Protein AF-A0A9D4I4E9-F1 (afdb_monomer_lite)

pLDDT: mean 76.73, std 17.5, range [41.91, 93.62]

Sequence (78 aa):
MPRDSDECRISVICCLPDEQILVADLNNKKVKLLDQQYQMVSHCSVTTKPWDMCQITPRPVFTNNSLAILRLENKENS

Secondary structure (DSSP, 8-state):
-PPPPS---EEEEEE-TTS-EEEEETTTTEEEEE-TT--EEEEEE-SS---EEEEE---TT--S-EEEEE--------

Organism: Dreissena polymorpha (NCBI:txid45954)

Radius of gyration: 13.93 Å; chains: 1; bounding box: 42×28×34 Å

Foldseek 3Di:
DPDADPDWDWQDWDQDPVRWIWTFTQRRQKIFIAHNVRDTPDMDHHPHGQNDWDWDDDDPVDPDGDIDRDDDDPPPDD

Structure (mmCIF, N/CA/C/O backbone):
data_AF-A0A9D4I4E9-F1
#
_entry.id   AF-A0A9D4I4E9-F1
#
loop_
_atom_site.group_PDB
_atom_site.id
_atom_site.type_symbol
_atom_site.label_atom_id
_atom_site.label_alt_id
_atom_site.l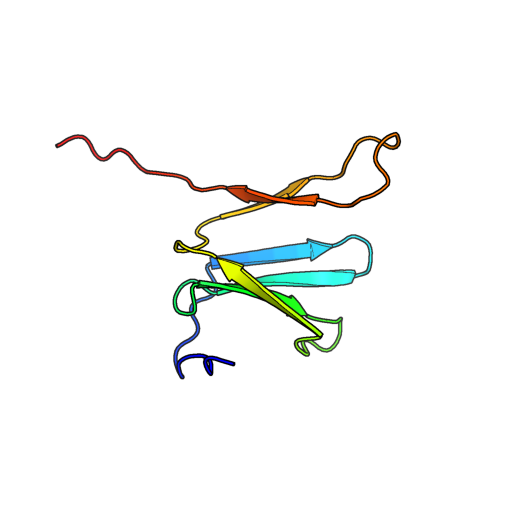abel_comp_id
_atom_site.label_asym_id
_atom_site.label_entity_id
_atom_site.label_seq_id
_atom_site.pdbx_PDB_ins_code
_atom_site.Cartn_x
_atom_site.Cartn_y
_atom_site.Cartn_z
_atom_site.occupancy
_atom_site.B_iso_or_equiv
_atom_site.auth_seq_id
_atom_site.auth_comp_id
_atom_site.auth_asym_id
_atom_site.auth_atom_id
_atom_site.pdbx_PDB_model_num
ATOM 1 N N . MET A 1 1 ? -10.260 3.096 -17.140 1.00 50.81 1 MET A N 1
ATOM 2 C CA . MET A 1 1 ? -9.451 2.755 -15.949 1.00 50.81 1 MET A CA 1
ATOM 3 C C . MET A 1 1 ? -8.284 1.897 -16.411 1.00 50.81 1 MET A C 1
ATOM 5 O O . MET A 1 1 ? -8.564 0.941 -17.129 1.00 50.81 1 MET A O 1
ATOM 9 N N . PRO A 1 2 ? -7.0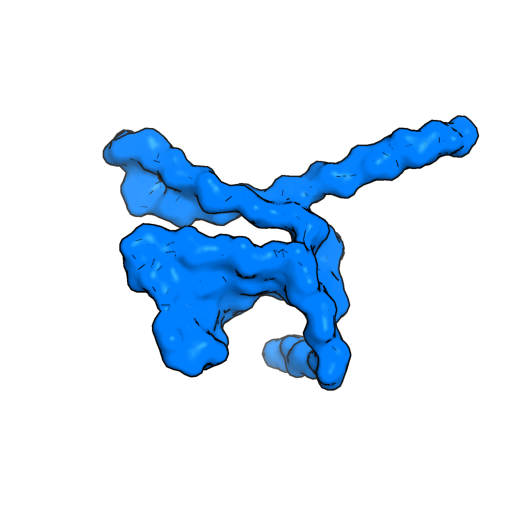13 2.206 -16.095 1.00 55.62 2 PRO A N 1
ATOM 10 C CA . PRO A 1 2 ? -5.920 1.300 -16.430 1.00 55.62 2 PRO A CA 1
ATOM 11 C C . PRO A 1 2 ? -6.123 0.015 -15.628 1.00 55.62 2 PRO A C 1
ATOM 13 O O . PRO A 1 2 ? -6.194 0.059 -14.393 1.00 55.62 2 PRO A O 1
ATOM 16 N N . ARG A 1 3 ? -6.293 -1.094 -16.350 1.00 76.25 3 ARG A N 1
ATOM 17 C CA . ARG A 1 3 ? -6.362 -2.437 -15.775 1.00 76.25 3 ARG A CA 1
ATOM 18 C C . ARG A 1 3 ? -5.050 -2.700 -15.038 1.00 76.25 3 ARG A C 1
ATOM 20 O O . ARG A 1 3 ? -4.002 -2.247 -15.496 1.00 76.25 3 ARG A O 1
ATOM 27 N N . ASP A 1 4 ? -5.133 -3.365 -13.893 1.00 78.94 4 ASP A N 1
ATOM 28 C CA . ASP A 1 4 ? -3.933 -3.840 -13.209 1.00 78.94 4 ASP A CA 1
ATOM 29 C C . ASP A 1 4 ? -3.154 -4.773 -14.144 1.00 78.94 4 ASP A C 1
ATOM 31 O O . ASP A 1 4 ? -3.746 -5.436 -15.002 1.00 78.94 4 ASP A O 1
ATOM 35 N N . SER A 1 5 ? -1.833 -4.809 -13.995 1.00 79.06 5 SER A N 1
ATOM 36 C CA . SER A 1 5 ? -1.027 -5.876 -14.568 1.00 79.06 5 SER A CA 1
ATOM 37 C C . SER A 1 5 ? -1.391 -7.210 -13.928 1.00 79.06 5 SER A C 1
ATOM 39 O O . SER A 1 5 ? -1.794 -7.260 -12.765 1.00 79.06 5 SER A O 1
ATOM 41 N N . ASP A 1 6 ? -1.151 -8.296 -14.661 1.00 79.75 6 ASP A N 1
ATOM 42 C CA . ASP A 1 6 ? -1.343 -9.660 -14.154 1.00 79.75 6 ASP A CA 1
ATOM 43 C C . ASP A 1 6 ? -0.426 -9.975 -12.955 1.00 79.75 6 ASP A C 1
ATOM 45 O O . ASP A 1 6 ? -0.681 -10.902 -12.189 1.00 79.75 6 ASP A O 1
ATOM 49 N N . GLU A 1 7 ? 0.629 -9.179 -12.755 1.00 82.31 7 GLU A N 1
ATOM 50 C CA . GLU A 1 7 ? 1.515 -9.269 -11.601 1.00 82.31 7 GLU A CA 1
ATOM 51 C C . GLU A 1 7 ? 1.154 -8.222 -10.537 1.00 82.31 7 GLU A C 1
ATOM 53 O O . GLU A 1 7 ? 1.255 -7.014 -10.767 1.00 82.31 7 GLU A O 1
ATOM 58 N N . CYS A 1 8 ? 0.800 -8.690 -9.341 1.00 84.12 8 CYS A N 1
ATOM 59 C CA . CYS A 1 8 ? 0.685 -7.868 -8.138 1.00 84.12 8 CYS A CA 1
ATOM 60 C C . CYS A 1 8 ? 1.883 -8.144 -7.224 1.00 84.12 8 CYS A C 1
ATOM 62 O O . CYS A 1 8 ? 2.217 -9.301 -6.969 1.00 84.12 8 CYS A O 1
ATOM 64 N N . ARG A 1 9 ? 2.496 -7.090 -6.673 1.00 91.44 9 ARG A N 1
ATOM 65 C CA . ARG A 1 9 ? 3.520 -7.220 -5.625 1.00 91.44 9 ARG A CA 1
ATOM 66 C C . ARG A 1 9 ? 3.108 -6.389 -4.423 1.00 91.44 9 ARG A C 1
ATOM 68 O O . ARG A 1 9 ? 3.252 -5.170 -4.436 1.00 91.44 9 ARG A O 1
ATOM 75 N N . ILE A 1 10 ? 2.592 -7.051 -3.395 1.00 91.75 10 ILE A N 1
ATOM 76 C CA . ILE A 1 10 ? 2.144 -6.372 -2.180 1.00 91.75 10 ILE A CA 1
ATOM 77 C C . ILE A 1 10 ? 3.356 -6.070 -1.294 1.00 91.75 10 ILE A C 1
ATOM 79 O O . ILE A 1 10 ? 4.105 -6.983 -0.949 1.00 91.75 10 ILE A O 1
ATOM 83 N N . SER A 1 11 ? 3.579 -4.795 -0.971 1.00 90.56 11 SER A N 1
ATOM 84 C CA . SER A 1 11 ? 4.639 -4.355 -0.043 1.00 90.56 11 SER A CA 1
ATOM 85 C C . SER A 1 11 ? 4.151 -4.249 1.390 1.00 90.56 11 SER A C 1
ATOM 87 O O . SER A 1 11 ? 4.861 -4.649 2.306 1.00 90.56 11 SER A O 1
ATOM 89 N N . VAL A 1 12 ? 2.956 -3.688 1.574 1.00 88.19 12 VAL A N 1
ATOM 90 C CA . VAL A 1 12 ? 2.398 -3.365 2.888 1.00 88.19 12 VAL A CA 1
ATOM 91 C C . VAL A 1 12 ? 0.919 -3.696 2.937 1.00 88.19 12 VAL A C 1
ATOM 93 O O . VAL A 1 12 ? 0.186 -3.476 1.970 1.00 88.19 12 VAL A O 1
ATOM 96 N N . ILE A 1 13 ? 0.503 -4.189 4.100 1.00 90.94 13 ILE A N 1
ATOM 97 C CA . ILE A 1 13 ? -0.885 -4.412 4.488 1.00 90.94 13 ILE A CA 1
ATOM 98 C C . ILE A 1 13 ? -1.113 -3.658 5.801 1.00 90.94 13 ILE A C 1
ATOM 100 O O . ILE A 1 13 ? -0.317 -3.785 6.729 1.00 90.94 13 ILE A O 1
ATOM 104 N N . CYS A 1 14 ? -2.184 -2.873 5.882 1.00 88.44 14 CYS A N 1
ATOM 105 C CA . CYS A 1 14 ? -2.568 -2.135 7.081 1.00 88.44 14 CYS A CA 1
ATOM 106 C C . CYS A 1 14 ? -4.057 -2.358 7.361 1.00 88.44 14 CYS A C 1
ATOM 108 O O . CYS A 1 14 ? -4.888 -2.124 6.486 1.00 88.44 14 CYS A O 1
ATOM 110 N N . CYS A 1 15 ? -4.390 -2.810 8.569 1.00 86.38 15 CYS A N 1
ATOM 111 C CA . CYS A 1 15 ? -5.777 -2.931 9.009 1.00 86.38 15 CYS A CA 1
ATOM 112 C C . CYS A 1 15 ? -6.239 -1.606 9.613 1.00 86.38 15 CYS A C 1
ATOM 114 O O . CYS A 1 15 ? -5.573 -1.058 10.493 1.00 86.38 15 CYS A O 1
ATOM 116 N N . LEU A 1 16 ? -7.381 -1.112 9.149 1.00 83.62 16 LEU A N 1
ATOM 117 C CA . LEU A 1 16 ? -8.037 0.070 9.683 1.00 83.62 16 LEU A CA 1
ATOM 118 C C . LEU A 1 16 ? -8.956 -0.304 10.870 1.00 83.62 16 LEU A C 1
ATOM 120 O O . LEU A 1 16 ? -9.369 -1.458 10.992 1.00 83.62 16 LEU A O 1
ATOM 124 N N . PRO A 1 17 ? -9.294 0.651 11.761 1.00 79.75 17 PRO A N 1
ATOM 125 C CA . PRO A 1 17 ? -10.145 0.410 12.932 1.00 79.75 17 PRO A CA 1
ATOM 126 C C . PRO A 1 17 ? -11.573 -0.052 12.622 1.00 79.75 17 PRO A C 1
ATOM 128 O O . PRO A 1 17 ? -12.219 -0.623 13.492 1.00 79.75 17 PRO A O 1
ATOM 131 N N . ASP A 1 18 ? -12.072 0.213 11.416 1.00 83.12 18 ASP A N 1
ATOM 132 C CA . ASP A 1 18 ? -13.372 -0.240 10.907 1.00 83.12 18 ASP A CA 1
ATOM 133 C C . ASP A 1 18 ? -13.283 -1.595 10.184 1.00 83.12 18 ASP A C 1
ATOM 135 O O . ASP A 1 18 ? -14.174 -1.958 9.420 1.00 83.12 18 ASP A O 1
ATOM 139 N N . GLU A 1 19 ? -12.196 -2.334 10.426 1.00 85.00 19 GLU A N 1
ATOM 140 C CA . GLU A 1 19 ? -11.916 -3.665 9.881 1.00 85.00 19 GLU A CA 1
ATOM 141 C C . GLU A 1 19 ? -11.713 -3.703 8.358 1.00 85.00 19 GLU A C 1
ATOM 143 O O . GLU A 1 19 ? -11.610 -4.777 7.761 1.00 85.00 19 GLU A O 1
ATOM 148 N N . GLN A 1 20 ? -11.586 -2.539 7.719 1.00 88.69 20 GLN A N 1
ATOM 149 C CA . GLN A 1 20 ? -11.131 -2.446 6.339 1.00 88.69 20 GLN A CA 1
ATOM 150 C C . GLN A 1 20 ? -9.622 -2.684 6.238 1.00 88.69 20 GLN A C 1
ATOM 152 O O . GLN A 1 20 ? -8.861 -2.489 7.188 1.00 88.69 20 GLN A O 1
ATOM 157 N N . ILE A 1 21 ? -9.166 -3.083 5.054 1.00 91.75 21 ILE A N 1
ATOM 158 C CA . ILE A 1 21 ? -7.770 -3.447 4.813 1.00 91.75 21 ILE A CA 1
ATOM 159 C C . ILE A 1 21 ? -7.209 -2.569 3.702 1.00 91.75 21 ILE A C 1
ATOM 161 O O . ILE A 1 21 ? -7.727 -2.542 2.590 1.00 91.75 21 ILE A O 1
ATOM 165 N N . LEU A 1 22 ? -6.107 -1.880 3.968 1.00 92.12 22 LEU A N 1
ATOM 166 C CA . LEU A 1 22 ? -5.327 -1.194 2.947 1.00 92.12 22 LEU A CA 1
ATOM 167 C C . LEU A 1 22 ? -4.175 -2.075 2.486 1.00 92.12 22 LEU A C 1
ATOM 169 O O . LEU A 1 22 ? -3.417 -2.593 3.304 1.00 92.12 22 LEU A O 1
ATOM 173 N N . VAL A 1 23 ? -4.001 -2.185 1.172 1.00 93.31 23 VAL A N 1
ATOM 174 C CA . VAL A 1 23 ? -2.868 -2.883 0.558 1.00 93.31 23 VAL A CA 1
ATOM 175 C C . VAL A 1 23 ? -2.129 -1.967 -0.411 1.00 93.31 23 VAL A C 1
ATOM 177 O O . VAL A 1 23 ? -2.739 -1.293 -1.243 1.00 93.31 23 VAL A O 1
ATOM 180 N N . ALA A 1 24 ? -0.802 -1.945 -0.309 1.00 93.06 24 ALA A N 1
ATOM 181 C CA . ALA A 1 24 ? 0.073 -1.260 -1.252 1.00 93.06 24 ALA A CA 1
ATOM 182 C C . ALA A 1 24 ? 0.509 -2.229 -2.351 1.00 93.06 24 ALA A C 1
ATOM 184 O O . ALA A 1 24 ? 1.229 -3.191 -2.093 1.00 93.06 24 ALA A O 1
ATOM 185 N N . ASP A 1 25 ? 0.094 -1.955 -3.583 1.00 92.56 25 ASP A N 1
ATOM 186 C CA . ASP A 1 25 ? 0.487 -2.700 -4.771 1.00 92.56 25 ASP A CA 1
ATOM 187 C C . ASP A 1 25 ? 1.626 -1.965 -5.487 1.00 92.56 25 ASP A C 1
ATOM 189 O O . ASP A 1 25 ? 1.423 -0.951 -6.168 1.00 92.56 25 ASP A O 1
ATOM 193 N N . LEU A 1 26 ? 2.846 -2.476 -5.306 1.00 91.31 26 LEU A N 1
ATOM 194 C CA . LEU A 1 26 ? 4.075 -1.883 -5.828 1.00 91.31 26 LEU A CA 1
ATOM 195 C C . LEU A 1 26 ? 4.092 -1.800 -7.349 1.00 91.31 26 LEU A C 1
ATOM 197 O O . LEU A 1 26 ? 4.494 -0.774 -7.904 1.00 91.31 26 LEU A O 1
ATOM 201 N N . ASN A 1 27 ? 3.713 -2.887 -8.017 1.00 91.00 27 ASN A N 1
ATOM 202 C CA . ASN A 1 27 ? 3.846 -3.000 -9.465 1.00 91.00 27 ASN A CA 1
ATOM 203 C C . ASN A 1 27 ? 2.788 -2.150 -10.165 1.00 91.00 27 ASN A C 1
ATOM 205 O O . ASN A 1 27 ? 3.111 -1.431 -11.111 1.00 91.00 27 ASN A O 1
ATOM 209 N N . ASN A 1 28 ? 1.568 -2.133 -9.625 1.00 91.31 28 ASN A N 1
ATOM 210 C CA . ASN A 1 28 ? 0.492 -1.303 -10.158 1.00 91.31 28 ASN A CA 1
ATOM 211 C C . ASN A 1 28 ? 0.542 0.154 -9.687 1.00 91.31 28 ASN A C 1
ATOM 213 O O . ASN A 1 28 ? -0.236 0.968 -10.182 1.00 91.31 28 ASN A O 1
ATOM 217 N N . LYS A 1 29 ? 1.446 0.500 -8.757 1.00 91.44 29 LYS A N 1
ATOM 218 C CA . LYS A 1 29 ? 1.538 1.829 -8.128 1.00 91.44 29 LYS A CA 1
ATOM 219 C C . LYS A 1 29 ? 0.173 2.290 -7.613 1.00 91.44 29 LYS A C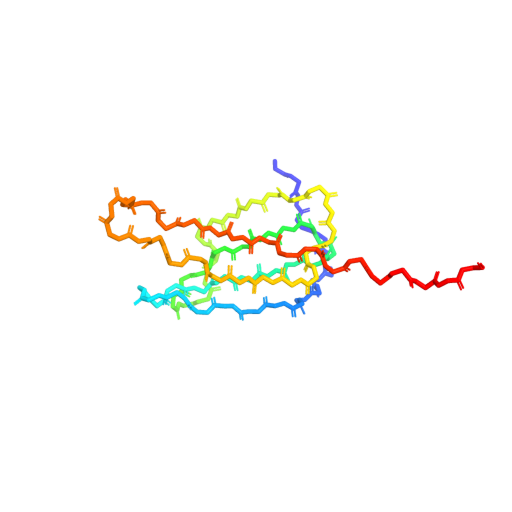 1
ATOM 221 O O . LYS A 1 29 ? -0.295 3.390 -7.912 1.00 91.44 29 LYS A O 1
ATOM 226 N N . LYS A 1 30 ? -0.490 1.417 -6.859 1.00 91.00 30 LYS A N 1
ATOM 227 C CA . LYS A 1 30 ? -1.816 1.674 -6.295 1.00 91.00 30 LYS A CA 1
ATOM 228 C C . LYS A 1 30 ? -1.825 1.372 -4.811 1.00 91.00 30 LYS A C 1
ATOM 230 O O . LYS A 1 30 ? -1.138 0.465 -4.351 1.00 91.00 30 LYS A O 1
ATOM 235 N N . VAL A 1 31 ? -2.660 2.101 -4.086 1.00 92.00 31 VAL A N 1
ATOM 236 C CA . VAL A 1 31 ? -3.144 1.662 -2.780 1.00 9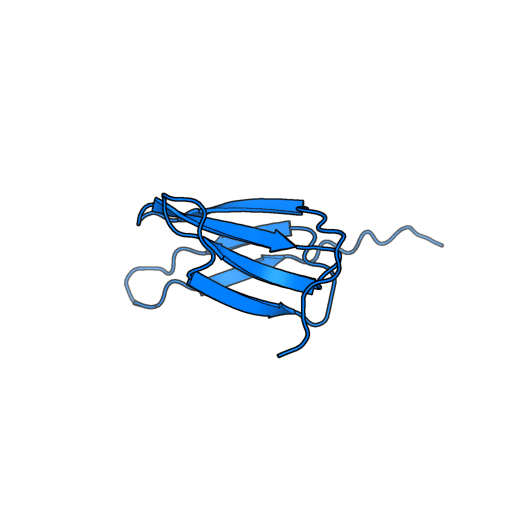2.00 31 VAL A CA 1
ATOM 237 C C . VAL A 1 31 ? -4.595 1.256 -2.961 1.00 92.00 31 VAL A C 1
ATOM 239 O O . VAL A 1 31 ? -5.383 2.013 -3.531 1.00 92.00 31 VAL A O 1
ATOM 242 N N . LYS A 1 32 ? -4.933 0.044 -2.532 1.00 92.06 32 LYS A N 1
ATOM 243 C CA . LYS A 1 32 ? -6.277 -0.522 -2.656 1.00 92.06 32 LYS A CA 1
ATOM 244 C C . LYS A 1 32 ? -6.871 -0.674 -1.263 1.00 92.06 32 LYS A C 1
ATOM 246 O O . LYS A 1 32 ? -6.170 -1.058 -0.331 1.00 92.06 32 LYS A O 1
ATOM 251 N N . LEU A 1 33 ? -8.152 -0.363 -1.150 1.00 92.31 33 LEU A N 1
ATOM 252 C CA . LEU A 1 33 ? -8.970 -0.593 0.027 1.00 92.31 33 LEU A CA 1
ATOM 253 C C . LEU A 1 33 ? -9.804 -1.843 -0.221 1.00 92.31 33 LEU A C 1
ATOM 255 O O . LEU A 1 33 ? -10.546 -1.905 -1.207 1.00 92.31 33 LEU A O 1
ATOM 259 N N . LEU A 1 34 ? -9.667 -2.817 0.663 1.00 93.62 34 LEU A N 1
ATOM 260 C CA . LEU A 1 34 ? -10.421 -4.055 0.657 1.00 93.62 34 LEU A CA 1
ATOM 261 C C . LEU A 1 34 ? -11.394 -4.072 1.837 1.00 93.62 34 LEU A C 1
ATOM 263 O O . LEU A 1 34 ? -11.096 -3.527 2.903 1.00 93.62 34 LEU A O 1
ATOM 267 N N . ASP A 1 35 ? -12.542 -4.707 1.641 1.00 92.19 35 ASP A N 1
ATOM 268 C CA . ASP A 1 35 ? -13.446 -5.057 2.733 1.00 92.19 35 ASP A CA 1
ATOM 269 C C . ASP A 1 35 ? -12.965 -6.312 3.488 1.00 92.19 35 ASP A C 1
ATOM 271 O O . ASP A 1 35 ? -11.937 -6.919 3.171 1.00 92.19 35 ASP A O 1
ATOM 275 N N . GLN A 1 36 ? -13.736 -6.718 4.497 1.00 91.00 36 GLN A N 1
ATOM 276 C CA . GLN A 1 36 ? -13.488 -7.917 5.304 1.00 91.00 36 GLN A CA 1
ATOM 277 C C . GLN A 1 36 ? -13.564 -9.227 4.501 1.00 91.00 36 GLN A C 1
ATOM 279 O O . GLN A 1 36 ? -13.091 -10.264 4.963 1.00 91.00 36 GLN A O 1
ATOM 284 N N . GLN A 1 37 ? -14.170 -9.208 3.312 1.00 93.62 37 GLN A N 1
ATOM 285 C CA . GLN A 1 37 ? -14.236 -10.342 2.389 1.00 93.62 37 GLN A CA 1
ATOM 286 C C . GLN A 1 37 ? -13.127 -10.269 1.326 1.00 93.62 37 GLN A C 1
ATOM 288 O O . GLN A 1 37 ? -13.158 -11.008 0.335 1.00 93.62 37 GLN A O 1
ATOM 293 N N . TYR A 1 38 ? -12.135 -9.397 1.541 1.00 92.06 38 TYR A N 1
ATOM 294 C CA . TYR A 1 38 ? -10.992 -9.153 0.665 1.00 92.06 38 TYR A CA 1
ATOM 295 C C . TYR A 1 38 ? -11.381 -8.674 -0.741 1.00 92.06 38 TYR A C 1
ATOM 297 O O . TYR A 1 38 ? -10.588 -8.795 -1.678 1.00 92.06 38 TYR A O 1
ATOM 305 N N . GLN A 1 39 ? -12.583 -8.119 -0.909 1.00 93.31 39 GLN A N 1
ATOM 306 C CA . GLN A 1 39 ? -13.012 -7.526 -2.169 1.00 93.31 39 GLN A CA 1
ATOM 307 C C . GLN A 1 39 ? -12.551 -6.075 -2.240 1.00 93.31 39 GLN A C 1
ATOM 309 O O . GLN A 1 39 ? -12.623 -5.332 -1.264 1.00 93.31 39 GLN A O 1
ATOM 314 N N . MET A 1 40 ? -12.070 -5.653 -3.410 1.00 91.88 40 MET A N 1
ATOM 315 C CA . MET A 1 40 ? -11.626 -4.276 -3.611 1.00 91.88 40 MET A CA 1
ATOM 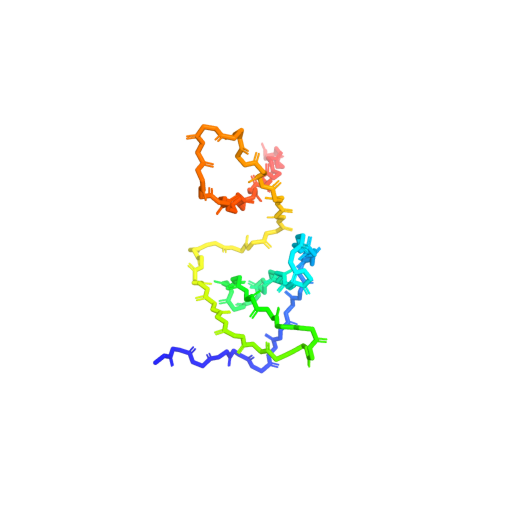316 C C . MET A 1 40 ? -12.828 -3.331 -3.673 1.00 91.88 40 MET A C 1
ATOM 318 O O . MET A 1 40 ? -13.605 -3.365 -4.625 1.00 91.88 40 MET A O 1
ATOM 322 N N . VAL A 1 41 ? -12.925 -2.444 -2.685 1.00 93.31 41 VAL A N 1
ATOM 323 C CA . VAL A 1 41 ? -13.989 -1.436 -2.569 1.00 93.31 41 VAL A CA 1
ATOM 324 C C . VAL A 1 41 ? -13.568 -0.121 -3.218 1.00 93.31 41 VAL A C 1
ATOM 326 O O . VAL A 1 41 ? -14.375 0.577 -3.826 1.00 93.31 41 VAL A O 1
ATOM 329 N N . SER A 1 42 ? -12.288 0.235 -3.093 1.00 91.00 42 SER A N 1
ATOM 330 C CA . SER A 1 42 ? -11.743 1.473 -3.646 1.00 91.00 42 SER A CA 1
ATOM 331 C C . SER A 1 42 ? -10.249 1.347 -3.917 1.00 91.00 42 SER A C 1
ATOM 333 O O . SER A 1 42 ? -9.580 0.437 -3.429 1.00 91.00 42 SER A O 1
ATOM 335 N N . HIS A 1 43 ? -9.705 2.274 -4.698 1.00 91.12 43 HIS A N 1
ATOM 336 C CA . HIS A 1 43 ? -8.270 2.398 -4.886 1.00 91.12 43 HIS A CA 1
ATOM 337 C C . HIS A 1 43 ? -7.879 3.835 -5.230 1.00 91.12 43 HIS A C 1
ATOM 339 O O . HIS A 1 43 ? -8.655 4.597 -5.809 1.00 91.12 43 HIS A O 1
ATOM 345 N N . CYS A 1 44 ? -6.625 4.184 -4.964 1.00 88.31 44 CYS A N 1
ATOM 346 C CA . CYS A 1 44 ? -5.994 5.382 -5.497 1.00 88.31 44 CYS A CA 1
ATOM 347 C C . CYS A 1 44 ? -4.689 5.016 -6.209 1.00 88.31 44 CYS A C 1
ATOM 349 O O . CYS A 1 44 ? -4.030 4.029 -5.879 1.00 88.31 44 CYS A O 1
ATOM 351 N N . SER A 1 45 ? -4.343 5.790 -7.235 1.00 89.50 45 SER A N 1
ATOM 352 C CA . SER A 1 45 ? -3.052 5.645 -7.910 1.00 89.50 45 SER A CA 1
ATOM 353 C C . SER A 1 45 ? -2.038 6.550 -7.231 1.00 89.50 45 SER A C 1
ATOM 355 O O . SER A 1 45 ? -2.350 7.690 -6.890 1.00 89.50 45 SER A O 1
ATOM 357 N N . VAL A 1 46 ? -0.820 6.053 -7.078 1.00 86.12 46 VAL A N 1
ATOM 358 C CA . VAL A 1 46 ? 0.324 6.821 -6.602 1.00 86.12 46 VAL A CA 1
ATOM 359 C C . VAL A 1 46 ? 1.329 6.990 -7.734 1.00 86.12 46 VAL A C 1
ATOM 361 O O . VAL A 1 46 ? 1.416 6.184 -8.658 1.00 86.12 46 VAL A O 1
ATOM 364 N N . THR A 1 47 ? 2.088 8.080 -7.704 1.00 85.88 47 THR A N 1
ATOM 365 C CA . THR A 1 47 ? 3.054 8.395 -8.769 1.00 85.88 47 THR A CA 1
ATOM 366 C C . THR A 1 47 ? 4.307 7.520 -8.690 1.00 85.88 47 THR A C 1
ATOM 368 O O . THR A 1 47 ? 4.977 7.275 -9.699 1.00 85.88 47 THR A O 1
ATOM 371 N N . THR A 1 48 ? 4.609 7.000 -7.501 1.00 85.94 48 THR A N 1
ATOM 372 C CA . THR A 1 48 ? 5.785 6.184 -7.200 1.00 85.94 48 THR A CA 1
ATOM 373 C C . THR A 1 48 ? 5.393 4.845 -6.585 1.00 85.94 48 THR A C 1
ATOM 375 O O . THR A 1 48 ? 4.234 4.589 -6.283 1.00 85.94 48 THR A O 1
ATOM 378 N N . LYS A 1 49 ? 6.378 3.961 -6.426 1.00 88.69 49 LYS A N 1
ATOM 379 C CA . LYS A 1 49 ? 6.211 2.669 -5.762 1.00 88.69 49 LYS A CA 1
ATOM 380 C C . LYS A 1 49 ? 5.919 2.879 -4.259 1.00 88.69 49 LYS A C 1
ATOM 382 O O . LYS A 1 49 ? 6.776 3.455 -3.586 1.00 88.69 49 LYS A O 1
ATOM 387 N N . PRO A 1 50 ? 4.753 2.447 -3.733 1.00 87.19 50 PRO A N 1
ATOM 388 C CA . PRO A 1 50 ? 4.425 2.560 -2.312 1.00 87.19 50 PRO A CA 1
ATOM 389 C C . PRO A 1 50 ? 5.180 1.490 -1.514 1.00 87.19 50 PRO A C 1
ATOM 391 O O . PRO A 1 50 ? 4.714 0.366 -1.362 1.00 87.19 50 PRO A O 1
ATOM 394 N N . TRP A 1 51 ? 6.389 1.810 -1.061 1.00 86.50 51 TRP A N 1
ATOM 395 C CA . TRP A 1 51 ? 7.239 0.866 -0.325 1.00 86.50 51 TRP A CA 1
ATOM 396 C C . TRP A 1 51 ? 6.794 0.647 1.112 1.00 86.50 51 TRP A C 1
ATOM 398 O O . TRP A 1 51 ? 6.940 -0.463 1.611 1.00 86.50 51 TRP A O 1
ATOM 408 N N . ASP A 1 52 ? 6.255 1.691 1.739 1.00 84.44 52 ASP A N 1
ATOM 409 C CA . ASP A 1 52 ? 5.782 1.651 3.112 1.00 84.44 52 ASP A CA 1
ATOM 410 C C . ASP A 1 52 ? 4.491 2.473 3.274 1.00 84.44 52 ASP A C 1
ATOM 412 O O . ASP A 1 52 ? 4.218 3.398 2.498 1.00 84.44 52 ASP A O 1
ATOM 416 N N . MET A 1 53 ? 3.676 2.139 4.270 1.00 83.12 53 MET A N 1
ATOM 417 C CA . MET A 1 53 ? 2.456 2.869 4.614 1.00 83.12 53 MET A CA 1
ATOM 418 C C . MET A 1 53 ? 2.243 2.860 6.120 1.00 83.12 53 MET A C 1
ATOM 420 O O . MET A 1 53 ? 2.412 1.839 6.778 1.00 83.12 53 MET A O 1
ATOM 424 N N . CYS A 1 54 ? 1.778 3.986 6.653 1.00 80.31 54 CYS A N 1
ATOM 425 C CA . CYS A 1 54 ? 1.386 4.084 8.049 1.00 80.31 54 CYS A CA 1
ATOM 426 C C . CYS A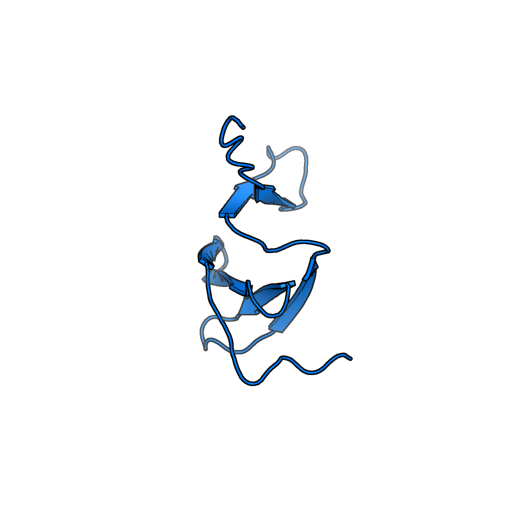 1 54 ? 0.037 4.795 8.153 1.00 80.31 54 CYS A C 1
ATOM 428 O O . CYS A 1 54 ? -0.205 5.818 7.502 1.00 80.31 54 CYS A O 1
ATOM 430 N N . GLN A 1 55 ? -0.853 4.254 8.981 1.00 74.62 55 GLN A N 1
ATOM 431 C CA . GLN A 1 55 ? -2.088 4.941 9.313 1.00 74.62 55 GLN A CA 1
ATOM 432 C C . GLN A 1 55 ? -1.767 6.139 10.211 1.00 74.62 55 GLN A C 1
ATOM 434 O O . GLN A 1 55 ? -1.212 5.982 11.298 1.00 74.62 55 GLN A O 1
ATOM 439 N N . ILE A 1 56 ? -2.162 7.338 9.782 1.00 75.56 56 ILE A N 1
ATOM 440 C CA . ILE A 1 56 ? -2.142 8.511 10.652 1.00 75.56 56 ILE A CA 1
ATOM 441 C C . ILE A 1 56 ? -3.543 8.690 11.214 1.00 75.56 56 ILE A C 1
ATOM 443 O O . ILE A 1 56 ? -4.458 9.136 10.521 1.00 75.56 56 ILE A O 1
ATOM 447 N N . THR A 1 57 ? -3.712 8.368 12.492 1.00 66.88 57 THR A N 1
ATOM 448 C CA . THR A 1 57 ? -4.935 8.722 13.211 1.00 66.88 57 THR A CA 1
ATOM 449 C C . THR A 1 57 ? -4.894 10.225 13.493 1.00 66.88 57 THR A C 1
ATOM 451 O O . THR A 1 57 ? -4.023 10.677 14.248 1.00 66.88 57 THR A O 1
ATOM 454 N N . PRO A 1 58 ? -5.772 11.040 12.886 1.00 57.34 58 PRO A N 1
ATOM 455 C CA . PRO A 1 58 ? -5.823 12.457 13.206 1.00 57.34 58 PRO A CA 1
ATOM 456 C C . PRO A 1 58 ? -6.178 12.645 14.687 1.00 57.34 58 PRO A C 1
ATOM 458 O O . PRO A 1 58 ? -6.955 11.885 15.268 1.00 57.34 58 PRO A O 1
ATOM 461 N N . ARG A 1 59 ? -5.632 13.693 15.316 1.00 51.88 59 ARG A N 1
ATOM 462 C CA . ARG A 1 59 ? -6.142 14.147 16.620 1.00 51.88 59 ARG A CA 1
ATOM 463 C C . ARG A 1 59 ? -7.630 14.502 16.464 1.00 51.88 59 ARG A C 1
ATOM 465 O O . ARG A 1 59 ? -7.981 15.044 15.419 1.00 51.88 59 ARG A O 1
ATOM 472 N N . PRO A 1 60 ? -8.478 14.304 17.492 1.00 51.22 60 PRO A N 1
ATOM 473 C CA . PRO A 1 60 ? -9.947 14.417 17.411 1.00 51.22 60 PRO A CA 1
ATOM 474 C C . PRO A 1 60 ? -10.517 15.773 16.943 1.00 51.22 60 PRO A C 1
ATOM 476 O O . PRO A 1 60 ? -11.724 15.910 16.796 1.00 51.22 60 PRO A O 1
ATOM 479 N N . VAL A 1 61 ? -9.674 16.774 16.680 1.00 52.19 61 VAL A N 1
ATOM 480 C CA . VAL A 1 61 ? -10.056 18.058 16.070 1.00 52.19 61 VAL A CA 1
ATOM 481 C C . VAL A 1 61 ? -10.180 17.954 14.536 1.00 52.19 61 VAL A C 1
ATOM 483 O O . VAL A 1 61 ? -10.823 18.792 13.914 1.00 52.19 61 VAL A O 1
ATOM 486 N N . PHE A 1 62 ? -9.614 16.911 13.917 1.00 44.12 62 PHE A N 1
ATOM 487 C CA . PHE A 1 62 ? -9.722 16.637 12.485 1.00 44.12 62 PHE A CA 1
ATOM 488 C C . PHE A 1 62 ? -10.459 15.310 12.285 1.00 44.12 62 PHE A C 1
ATOM 490 O O . PHE A 1 62 ? -9.918 14.240 12.535 1.00 44.12 62 PHE A O 1
ATOM 497 N N . THR A 1 63 ? -11.706 15.363 11.830 1.00 45.88 63 THR A N 1
ATOM 498 C CA . THR A 1 63 ? -12.581 14.188 11.659 1.00 45.88 63 THR A CA 1
ATOM 499 C C . THR A 1 63 ? -12.256 13.335 10.428 1.00 45.88 63 THR A C 1
ATOM 501 O O . THR A 1 63 ? -13.003 12.414 10.114 1.00 45.88 63 THR A O 1
ATOM 504 N N . ASN A 1 64 ? -11.159 13.618 9.718 1.00 50.69 64 ASN A N 1
ATOM 505 C CA . ASN A 1 64 ? -10.793 12.911 8.492 1.00 50.69 64 ASN A CA 1
ATOM 506 C C . ASN A 1 64 ? -9.562 12.035 8.719 1.00 50.69 64 ASN A C 1
ATOM 508 O O . ASN A 1 64 ? -8.433 12.535 8.750 1.00 50.69 64 ASN A O 1
ATOM 512 N N . ASN A 1 65 ? -9.785 10.722 8.836 1.00 52.00 65 ASN A N 1
ATOM 513 C CA . ASN A 1 65 ? -8.718 9.724 8.796 1.00 52.00 65 ASN A CA 1
ATOM 514 C C . ASN A 1 65 ? -7.886 9.945 7.528 1.00 52.00 65 ASN A C 1
ATOM 516 O O . ASN A 1 65 ? -8.405 9.885 6.415 1.00 52.00 65 ASN A O 1
ATOM 520 N N . SER A 1 66 ? -6.606 10.260 7.705 1.00 57.94 66 SER A N 1
ATOM 521 C CA . SER A 1 66 ? -5.689 10.558 6.608 1.00 57.94 66 SER A CA 1
ATOM 522 C C . SER A 1 66 ? -4.665 9.432 6.508 1.00 57.94 66 SER A C 1
ATOM 524 O O . SER A 1 66 ? -4.064 9.039 7.505 1.00 57.94 66 SER A O 1
ATOM 526 N N . LEU A 1 67 ? -4.460 8.894 5.307 1.00 57.41 67 LEU A N 1
ATOM 527 C CA . LEU A 1 67 ? -3.414 7.905 5.052 1.00 57.41 67 LEU A CA 1
ATOM 528 C C . LEU A 1 67 ? -2.122 8.627 4.664 1.00 57.41 67 LEU A C 1
ATOM 530 O O . LEU A 1 67 ? -2.127 9.414 3.717 1.00 57.41 67 LEU A O 1
ATOM 534 N N . ALA A 1 68 ? -1.013 8.328 5.345 1.00 59.28 68 ALA A N 1
ATOM 535 C CA . ALA A 1 68 ? 0.305 8.741 4.882 1.00 59.28 68 ALA A CA 1
ATOM 536 C C . ALA A 1 68 ? 1.046 7.562 4.264 1.00 59.28 68 ALA A C 1
ATOM 538 O O . ALA A 1 68 ? 1.242 6.512 4.876 1.00 59.28 68 ALA A O 1
ATOM 539 N N . ILE A 1 69 ? 1.490 7.771 3.032 1.00 59.12 69 ILE A N 1
ATOM 540 C CA . ILE A 1 69 ? 2.350 6.837 2.320 1.00 59.12 69 ILE A CA 1
ATOM 541 C C . ILE A 1 69 ? 3.771 7.345 2.522 1.00 59.12 69 ILE A C 1
ATOM 543 O O . ILE A 1 69 ? 4.131 8.419 2.035 1.00 59.12 69 ILE A O 1
ATOM 547 N N . LEU A 1 70 ? 4.556 6.606 3.301 1.00 53.41 70 LEU A N 1
ATOM 548 C CA . LEU A 1 70 ? 5.928 6.978 3.612 1.00 53.41 70 LEU A CA 1
ATOM 549 C C . LEU A 1 70 ? 6.837 6.467 2.497 1.00 53.41 70 LEU A C 1
ATOM 551 O O . LEU A 1 70 ? 6.850 5.288 2.149 1.00 53.41 70 LEU A O 1
ATOM 555 N N . ARG A 1 71 ? 7.617 7.380 1.921 1.00 53.28 71 ARG A N 1
ATOM 556 C CA . ARG A 1 71 ? 8.692 7.036 0.996 1.00 53.28 71 ARG A CA 1
ATOM 557 C C . ARG A 1 71 ? 9.994 7.003 1.783 1.00 53.28 71 ARG A C 1
ATOM 559 O O . ARG A 1 71 ? 10.528 8.054 2.123 1.00 53.28 71 ARG A O 1
ATOM 566 N N . LEU A 1 72 ? 10.517 5.809 2.035 1.00 44.81 72 LEU A N 1
ATOM 567 C CA . LEU A 1 72 ? 11.905 5.650 2.454 1.00 44.81 72 LEU A CA 1
ATOM 568 C C . LEU A 1 72 ? 12.772 5.667 1.192 1.00 44.81 72 LEU A C 1
ATOM 570 O O . LEU A 1 72 ? 12.790 4.714 0.416 1.00 44.81 72 LEU A O 1
ATOM 574 N N . GLU A 1 73 ? 13.441 6.789 0.936 1.00 45.44 73 GLU A N 1
ATOM 575 C CA . GLU A 1 73 ? 14.550 6.816 -0.014 1.00 45.44 73 GLU A CA 1
ATOM 576 C C . GLU A 1 73 ? 15.804 6.357 0.725 1.00 45.44 73 GLU A C 1
ATOM 578 O O . GLU A 1 73 ? 16.364 7.107 1.524 1.00 45.44 73 GLU A O 1
ATOM 583 N N . ASN A 1 74 ? 16.266 5.134 0.462 1.00 41.91 74 ASN A N 1
ATOM 584 C CA . ASN A 1 74 ? 17.643 4.796 0.798 1.00 41.91 74 ASN A CA 1
ATOM 585 C C . ASN A 1 74 ? 18.546 5.652 -0.093 1.00 41.91 74 ASN A C 1
ATOM 587 O O . ASN A 1 74 ? 18.652 5.413 -1.296 1.00 41.91 74 ASN A O 1
ATOM 591 N N . LYS A 1 75 ? 19.191 6.667 0.490 1.00 47.88 75 LYS A N 1
ATOM 592 C CA . LYS A 1 75 ? 20.398 7.244 -0.102 1.00 47.88 75 LYS A CA 1
ATOM 593 C C . LYS A 1 75 ? 21.500 6.198 0.023 1.00 47.88 75 LYS A C 1
ATOM 595 O O . LYS A 1 75 ? 22.227 6.179 1.011 1.00 47.88 75 LYS A O 1
ATOM 600 N N . GLU A 1 76 ? 21.604 5.305 -0.953 1.00 46.44 76 GLU A N 1
ATOM 601 C CA . GLU A 1 76 ? 22.857 4.585 -1.151 1.00 46.44 76 GLU A CA 1
ATOM 602 C C . GLU A 1 76 ? 23.865 5.599 -1.705 1.00 46.44 76 GLU A C 1
ATOM 604 O O . GLU A 1 76 ? 23.687 6.145 -2.794 1.00 46.44 76 GLU A O 1
ATOM 609 N N . ASN A 1 77 ? 24.859 5.940 -0.880 1.00 47.44 77 ASN A N 1
ATOM 610 C CA . ASN A 1 77 ? 25.960 6.827 -1.245 1.00 47.44 77 ASN A CA 1
ATOM 611 C C . ASN A 1 77 ? 26.665 6.260 -2.487 1.00 47.44 77 ASN A C 1
ATOM 613 O O . ASN A 1 77 ? 27.196 5.151 -2.433 1.00 47.44 77 ASN A O 1
ATOM 617 N N . SER A 1 78 ? 26.640 7.022 -3.583 1.00 48.75 78 SER A N 1
ATOM 618 C CA . SER A 1 78 ? 27.525 6.837 -4.743 1.00 48.75 78 SER A CA 1
ATOM 619 C C . SER A 1 78 ? 28.852 7.546 -4.515 1.00 48.75 78 SER A C 1
ATOM 621 O O . SER A 1 78 ? 28.823 8.626 -3.879 1.00 48.75 78 SER A O 1
#